Protein AF-A0A498SM15-F1 (afdb_monomer_lite)

Structure (mmCIF, N/CA/C/O backbone):
data_AF-A0A498SM15-F1
#
_entry.id   AF-A0A498SM15-F1
#
loop_
_atom_site.group_PDB
_atom_site.id
_atom_site.type_symbol
_atom_site.label_atom_id
_atom_site.label_alt_id
_atom_site.label_comp_id
_atom_site.label_asym_id
_atom_site.label_entity_id
_atom_site.label_seq_id
_atom_site.pdbx_PDB_ins_code
_atom_site.Cartn_x
_atom_site.Cartn_y
_atom_site.Cartn_z
_atom_site.occupancy
_atom_site.B_iso_or_equiv
_atom_site.auth_seq_id
_atom_site.auth_comp_id
_atom_site.auth_asym_id
_atom_site.auth_atom_id
_atom_site.pdbx_PDB_model_num
ATOM 1 N N . MET A 1 1 ? 29.616 9.071 50.002 1.00 34.03 1 MET A N 1
ATOM 2 C CA . MET A 1 1 ? 29.549 7.677 49.499 1.00 34.03 1 MET A CA 1
ATOM 3 C C . MET A 1 1 ? 28.638 6.886 50.423 1.00 34.03 1 MET A C 1
ATOM 5 O O . MET A 1 1 ? 28.769 7.138 51.617 1.00 34.03 1 MET A O 1
ATOM 9 N N . PRO A 1 2 ? 27.826 5.918 49.948 1.00 42.06 2 PRO A N 1
ATOM 10 C CA . PRO A 1 2 ? 27.257 5.660 48.602 1.00 42.06 2 PRO A CA 1
ATOM 11 C C . PRO A 1 2 ? 25.740 6.028 48.567 1.00 42.06 2 PRO A C 1
ATOM 13 O O . PRO A 1 2 ? 25.147 6.190 49.623 1.00 42.06 2 PRO A O 1
ATOM 16 N N . LYS A 1 3 ? 25.088 6.447 47.468 1.00 36.25 3 LYS A N 1
ATOM 17 C CA . LYS A 1 3 ? 24.755 5.817 46.165 1.00 36.25 3 LYS A CA 1
ATOM 18 C C . LYS A 1 3 ? 23.827 4.595 46.271 1.00 36.25 3 LYS A C 1
ATOM 20 O O . LYS A 1 3 ? 24.308 3.486 46.453 1.00 36.25 3 LYS A O 1
ATOM 25 N N . GLU A 1 4 ? 22.528 4.827 46.071 1.00 34.22 4 GLU A N 1
ATOM 26 C CA . GLU A 1 4 ? 21.583 3.826 45.564 1.00 34.22 4 GLU A CA 1
ATOM 27 C C . GLU A 1 4 ? 21.163 4.244 44.153 1.00 34.22 4 GLU A C 1
ATOM 29 O O . GLU A 1 4 ? 20.581 5.308 43.930 1.00 34.22 4 GLU A O 1
ATOM 34 N N . ASP A 1 5 ? 21.580 3.422 43.197 1.00 32.19 5 ASP A N 1
ATOM 35 C CA . ASP A 1 5 ? 21.438 3.629 41.768 1.00 32.19 5 ASP A CA 1
ATOM 36 C C . ASP A 1 5 ? 20.029 3.232 41.303 1.00 32.19 5 ASP A C 1
ATOM 38 O O . ASP A 1 5 ? 19.545 2.126 41.540 1.00 32.19 5 ASP A O 1
ATOM 42 N N . SER A 1 6 ? 19.378 4.148 40.587 1.00 32.53 6 SER A N 1
ATOM 43 C CA . SER A 1 6 ? 18.221 3.839 39.746 1.00 32.53 6 SER A CA 1
ATOM 44 C C . SER A 1 6 ? 18.664 2.968 38.563 1.00 32.53 6 SER A C 1
ATOM 46 O O . SER A 1 6 ? 19.704 3.266 37.967 1.00 32.53 6 SER A O 1
ATOM 48 N N . PRO A 1 7 ? 17.891 1.956 38.128 1.00 36.38 7 PRO A N 1
ATOM 49 C CA . PRO A 1 7 ? 18.195 1.262 36.890 1.00 36.38 7 PRO A CA 1
ATOM 50 C C . PRO A 1 7 ? 17.777 2.161 35.723 1.00 36.38 7 PRO A C 1
ATOM 52 O O . PRO A 1 7 ? 16.636 2.157 35.265 1.00 36.38 7 PRO A O 1
ATOM 55 N N . ILE A 1 8 ? 18.729 2.959 35.242 1.00 30.28 8 ILE A N 1
ATOM 56 C CA . ILE A 1 8 ? 18.685 3.533 33.901 1.00 30.28 8 ILE A CA 1
ATOM 57 C C . ILE A 1 8 ? 18.649 2.334 32.951 1.00 30.28 8 ILE A C 1
ATOM 59 O O . ILE A 1 8 ? 19.646 1.631 32.790 1.00 30.28 8 ILE A O 1
ATOM 63 N N . LEU A 1 9 ? 17.481 2.075 32.359 1.00 32.88 9 LEU A N 1
ATOM 64 C CA . LEU A 1 9 ? 17.334 1.183 31.214 1.00 32.88 9 LEU A CA 1
ATOM 65 C C . LEU A 1 9 ? 18.188 1.758 30.085 1.00 32.88 9 LEU A C 1
ATOM 67 O O . LEU A 1 9 ? 17.763 2.629 29.326 1.00 32.88 9 LEU A O 1
ATOM 71 N N . ALA A 1 10 ? 19.434 1.298 30.042 1.00 27.20 10 ALA A N 1
ATOM 72 C CA . ALA A 1 10 ? 20.372 1.546 28.976 1.00 27.20 10 ALA A CA 1
ATOM 73 C C . ALA A 1 10 ? 19.756 1.002 27.686 1.00 27.20 10 ALA A C 1
ATOM 75 O O . ALA A 1 10 ? 19.803 -0.194 27.395 1.00 27.20 10 ALA A O 1
ATOM 76 N N . PHE A 1 11 ? 19.150 1.900 26.912 1.00 30.39 11 PHE A N 1
ATOM 77 C CA . PHE A 1 11 ? 18.971 1.699 25.488 1.00 30.39 11 PHE A CA 1
ATOM 78 C C . PHE A 1 11 ? 20.369 1.517 24.902 1.00 30.39 11 PHE A C 1
ATOM 80 O O . PHE A 1 11 ? 21.096 2.484 24.675 1.00 30.39 11 PHE A O 1
ATOM 87 N N . ASN A 1 12 ? 20.757 0.256 24.717 1.00 27.17 12 ASN A N 1
ATOM 88 C CA . ASN A 1 12 ? 21.910 -0.148 23.930 1.00 27.17 12 ASN A CA 1
ATOM 89 C C . ASN A 1 12 ? 21.697 0.324 22.484 1.00 27.17 12 ASN A C 1
ATOM 91 O O . ASN A 1 12 ? 21.267 -0.430 21.617 1.00 27.17 12 ASN A O 1
ATOM 95 N N . ASN A 1 13 ? 21.997 1.596 22.227 1.00 36.78 13 ASN A N 1
ATOM 96 C CA . ASN A 1 13 ? 22.140 2.159 20.892 1.00 36.78 13 ASN A CA 1
ATOM 97 C C . ASN A 1 13 ? 23.533 1.799 20.374 1.00 36.78 13 ASN A C 1
ATOM 99 O O . ASN A 1 13 ? 24.437 2.628 20.305 1.00 36.78 13 ASN A O 1
ATOM 103 N N . GLY A 1 14 ? 23.701 0.522 20.048 1.00 29.03 14 GLY A N 1
ATOM 104 C CA . GLY A 1 14 ? 24.896 -0.018 19.427 1.00 29.03 14 GLY A CA 1
ATOM 105 C C . GLY A 1 14 ? 24.516 -0.845 18.209 1.00 29.03 14 GLY A C 1
ATOM 106 O O . GLY A 1 14 ? 24.132 -1.995 18.356 1.00 29.03 14 GLY A O 1
ATOM 107 N N . CYS A 1 15 ? 24.704 -0.244 17.031 1.00 35.09 15 CYS A N 1
ATOM 108 C CA . CYS A 1 15 ? 24.865 -0.908 15.734 1.00 35.09 15 CYS A CA 1
ATOM 109 C C . CYS A 1 15 ? 23.616 -1.570 15.105 1.00 35.09 15 CYS A C 1
ATOM 111 O O . CYS A 1 15 ? 23.373 -2.751 15.299 1.00 35.09 15 CYS A O 1
ATOM 113 N N . ASP A 1 16 ? 22.866 -0.802 14.297 1.00 33.47 16 ASP A N 1
ATOM 114 C CA . ASP A 1 16 ? 22.506 -1.185 12.915 1.00 33.47 16 ASP A CA 1
ATOM 115 C C . ASP A 1 16 ? 21.689 -0.069 12.228 1.00 33.47 16 ASP A C 1
ATOM 117 O O . ASP A 1 16 ? 20.463 -0.010 12.279 1.00 33.47 16 ASP A O 1
ATOM 121 N N . ILE A 1 17 ? 22.374 0.824 11.506 1.00 40.91 17 ILE A N 1
ATOM 122 C CA . ILE A 1 17 ? 21.783 1.873 10.640 1.00 40.91 17 ILE A CA 1
ATOM 123 C C . ILE A 1 17 ? 21.246 1.247 9.324 1.00 40.91 17 ILE A C 1
ATOM 125 O O . ILE A 1 17 ? 21.198 1.861 8.260 1.00 40.91 17 ILE A O 1
ATOM 129 N N . HIS A 1 18 ? 20.812 -0.014 9.359 1.00 44.47 18 HIS A N 1
ATOM 130 C CA . HIS A 1 18 ? 20.209 -0.694 8.218 1.00 44.47 18 HIS A CA 1
ATOM 131 C C . HIS A 1 18 ? 18.674 -0.565 8.266 1.00 44.47 18 HIS A C 1
ATOM 133 O O . HIS A 1 18 ? 17.963 -1.438 8.745 1.00 44.47 18 HIS A O 1
ATOM 139 N N . ASN A 1 19 ? 18.191 0.555 7.705 1.00 59.06 19 ASN A N 1
ATOM 140 C CA . ASN A 1 19 ? 16.798 0.926 7.397 1.00 59.06 19 ASN A CA 1
ATOM 141 C C . ASN A 1 19 ? 15.786 0.896 8.565 1.00 59.06 19 ASN A C 1
ATOM 143 O O . ASN A 1 19 ? 14.914 0.024 8.646 1.00 59.06 19 ASN A O 1
ATOM 147 N N . SER A 1 20 ? 15.798 1.964 9.369 1.00 80.19 20 SER A N 1
ATOM 148 C CA . SER A 1 20 ? 14.742 2.307 10.341 1.00 80.19 20 SER A CA 1
ATOM 149 C C . SER A 1 20 ? 13.328 2.238 9.745 1.00 80.19 20 SER A C 1
ATOM 151 O O . SER A 1 20 ? 12.404 1.741 10.388 1.00 80.19 20 SER A O 1
ATOM 153 N N . LEU A 1 21 ? 13.165 2.658 8.484 1.00 87.44 21 LEU A N 1
ATOM 154 C CA . LEU A 1 21 ? 11.888 2.603 7.774 1.00 87.44 21 LEU A CA 1
ATOM 155 C C . LEU A 1 21 ? 11.404 1.168 7.531 1.00 87.44 21 LEU A C 1
ATOM 157 O O . LEU A 1 21 ? 10.249 0.873 7.821 1.00 87.44 21 LEU A O 1
ATOM 161 N N . SER A 1 22 ? 12.250 0.265 7.015 1.00 88.12 22 SER A N 1
ATOM 162 C CA . SER A 1 22 ? 11.792 -1.093 6.684 1.00 88.12 22 SER A CA 1
ATOM 163 C C . SER A 1 22 ? 11.359 -1.860 7.926 1.00 88.12 22 SER A C 1
ATOM 165 O O . SER A 1 22 ? 10.317 -2.504 7.900 1.00 88.12 22 SER A O 1
ATOM 167 N N . ALA A 1 23 ? 12.107 -1.740 9.027 1.00 88.69 23 ALA A N 1
ATOM 168 C CA . ALA A 1 23 ? 11.725 -2.357 10.294 1.00 88.69 23 ALA A CA 1
ATOM 169 C C . ALA A 1 23 ? 10.394 -1.788 10.816 1.00 88.69 23 ALA A C 1
ATOM 171 O O . ALA A 1 23 ? 9.517 -2.539 11.240 1.00 88.69 23 ALA A O 1
ATOM 172 N N . SER A 1 24 ? 10.211 -0.466 10.721 1.00 92.31 24 SER A N 1
ATOM 173 C CA . SER A 1 24 ? 8.975 0.199 11.142 1.00 92.31 24 SER A CA 1
ATOM 174 C C . SER A 1 24 ? 7.763 -0.231 10.311 1.00 92.31 24 SER A C 1
ATOM 176 O O . SER A 1 24 ? 6.692 -0.469 10.872 1.00 92.31 24 SER A O 1
ATOM 178 N N . VAL A 1 25 ? 7.929 -0.367 8.991 1.00 93.06 25 VAL A N 1
ATOM 179 C CA . VAL A 1 25 ? 6.866 -0.820 8.084 1.00 93.06 25 VAL A CA 1
ATOM 180 C C . VAL A 1 25 ? 6.519 -2.284 8.329 1.00 93.06 25 VAL A C 1
ATOM 182 O O . VAL A 1 25 ? 5.339 -2.606 8.408 1.00 93.06 25 VAL A O 1
ATOM 185 N N . ILE A 1 26 ? 7.514 -3.162 8.488 1.00 92.75 26 ILE A N 1
ATOM 186 C CA . ILE A 1 26 ? 7.277 -4.579 8.805 1.00 92.75 26 ILE A CA 1
ATOM 187 C C . ILE A 1 26 ? 6.486 -4.696 10.110 1.00 92.75 26 ILE A C 1
ATOM 189 O O . ILE A 1 26 ? 5.468 -5.381 10.153 1.00 92.75 26 ILE A O 1
ATOM 193 N N . ARG A 1 27 ? 6.879 -3.945 11.146 1.00 93.62 27 ARG A N 1
ATOM 194 C CA . ARG A 1 27 ? 6.135 -3.898 12.408 1.00 93.62 27 ARG A CA 1
ATOM 195 C C . ARG A 1 27 ? 4.690 -3.438 12.208 1.00 93.62 27 ARG A C 1
ATOM 197 O O . ARG A 1 27 ? 3.788 -4.025 12.793 1.00 93.62 27 ARG A O 1
ATOM 204 N N . LEU A 1 28 ? 4.462 -2.410 11.390 1.00 96.06 28 LEU A N 1
ATOM 205 C CA . LEU A 1 28 ? 3.113 -1.920 11.105 1.00 96.06 28 LEU A CA 1
ATOM 206 C C . LEU A 1 28 ? 2.263 -2.975 10.379 1.00 96.06 28 LEU A C 1
ATOM 208 O O . LEU A 1 28 ? 1.112 -3.185 10.751 1.00 96.06 28 LEU A O 1
ATOM 212 N N . ILE A 1 29 ? 2.837 -3.671 9.392 1.00 95.56 29 ILE A N 1
ATOM 213 C CA . ILE A 1 29 ? 2.189 -4.791 8.692 1.00 95.56 29 ILE A CA 1
ATOM 214 C C . ILE A 1 29 ? 1.790 -5.875 9.696 1.00 95.56 29 ILE A C 1
ATOM 216 O O . ILE A 1 29 ? 0.634 -6.293 9.721 1.00 95.56 29 ILE A O 1
ATOM 220 N N . GLU A 1 30 ? 2.710 -6.295 10.566 1.00 94.31 30 GLU A N 1
ATOM 221 C CA . GLU A 1 30 ? 2.413 -7.300 11.586 1.00 94.31 30 GLU A CA 1
ATOM 222 C C . GLU A 1 30 ? 1.307 -6.860 12.544 1.00 94.31 30 GLU A C 1
ATOM 224 O O . GLU A 1 30 ? 0.442 -7.666 12.877 1.00 94.31 30 GLU A O 1
ATOM 229 N N . MET A 1 31 ? 1.322 -5.600 12.985 1.00 95.25 31 MET A N 1
ATOM 230 C CA . MET A 1 31 ? 0.288 -5.066 13.871 1.00 95.25 31 MET A CA 1
ATOM 231 C C . MET A 1 31 ? -1.087 -5.113 13.207 1.00 95.25 31 MET A C 1
ATOM 233 O O . MET A 1 31 ? -2.046 -5.533 13.848 1.00 95.25 31 MET A O 1
ATOM 237 N N . VAL A 1 32 ? -1.188 -4.758 11.923 1.00 95.44 32 VAL A N 1
ATOM 238 C CA . VAL A 1 32 ? -2.449 -4.865 11.174 1.00 95.44 32 VAL A CA 1
ATOM 239 C C . VAL A 1 32 ? -2.898 -6.321 11.068 1.00 95.44 32 VAL A C 1
ATOM 241 O O . VAL A 1 32 ? -4.040 -6.637 11.391 1.00 95.44 32 VAL A O 1
ATOM 244 N N . LEU A 1 33 ? -1.999 -7.227 10.678 1.00 94.75 33 LEU A N 1
ATOM 245 C CA . LEU A 1 33 ? -2.332 -8.642 10.492 1.00 94.75 33 LEU A CA 1
ATOM 246 C C . LEU A 1 33 ? -2.684 -9.366 11.802 1.00 94.75 33 LEU A C 1
ATOM 248 O O . LEU A 1 33 ? -3.429 -10.343 11.771 1.00 94.75 33 LEU A O 1
ATOM 252 N N . LYS A 1 34 ? -2.165 -8.898 12.943 1.00 94.94 34 LYS A N 1
ATOM 253 C CA . LYS A 1 34 ? -2.465 -9.429 14.283 1.00 94.94 34 LYS A CA 1
ATOM 254 C C . LYS A 1 34 ? -3.689 -8.771 14.937 1.00 94.94 34 LYS A C 1
ATOM 256 O O . LYS A 1 34 ? -4.045 -9.165 16.042 1.00 94.94 34 LYS A O 1
ATOM 261 N N . GLY A 1 35 ? -4.328 -7.797 14.284 1.00 91.12 35 GLY A N 1
ATOM 262 C CA . GLY A 1 35 ? -5.483 -7.088 14.841 1.00 91.12 35 GLY A CA 1
ATOM 263 C C . GLY A 1 35 ? -5.124 -6.140 15.989 1.00 91.12 35 GLY A C 1
ATOM 264 O O . GLY A 1 35 ? -5.840 -6.085 16.985 1.00 91.12 35 GLY A O 1
ATOM 265 N N . GLY A 1 36 ? -4.000 -5.427 15.871 1.00 91.06 36 GLY A N 1
ATOM 266 C CA . GLY A 1 36 ? -3.573 -4.412 16.835 1.00 91.06 36 GLY A CA 1
ATOM 267 C C . GLY A 1 36 ? -4.611 -3.303 17.027 1.00 91.06 36 GLY A C 1
ATOM 268 O O . GLY A 1 36 ? -5.445 -3.053 16.153 1.00 91.06 36 GLY A O 1
ATOM 269 N N . SER A 1 37 ? -4.559 -2.631 18.178 1.00 92.19 37 SER A N 1
ATOM 270 C CA . SER A 1 37 ? -5.535 -1.589 18.507 1.00 92.19 37 SER A CA 1
ATOM 271 C C . SER A 1 37 ? -5.394 -0.362 17.599 1.00 92.19 37 SER A C 1
ATOM 273 O O . SER A 1 37 ? -4.303 -0.037 17.126 1.00 92.19 37 SER A O 1
ATOM 275 N N . GLU A 1 38 ? -6.493 0.362 17.382 1.00 91.00 38 GLU A N 1
ATOM 276 C CA . GLU A 1 38 ? -6.514 1.550 16.519 1.00 91.00 38 GLU A CA 1
ATOM 277 C C . GLU A 1 38 ? -5.512 2.624 16.975 1.00 91.00 38 GLU A C 1
ATOM 279 O O . GLU A 1 38 ? -4.770 3.166 16.158 1.00 91.00 38 GLU A O 1
ATOM 284 N N . ALA A 1 39 ? -5.407 2.866 18.286 1.00 93.44 39 ALA A N 1
ATOM 285 C CA . ALA A 1 39 ? -4.465 3.832 18.852 1.00 93.44 39 ALA A CA 1
ATOM 286 C C . ALA A 1 39 ? -2.994 3.444 18.604 1.00 93.44 39 ALA A C 1
ATOM 288 O O . ALA A 1 39 ? -2.157 4.296 18.291 1.00 93.44 39 ALA A O 1
ATOM 289 N N . GLU A 1 40 ? -2.664 2.155 18.715 1.00 93.31 40 GLU A N 1
ATOM 290 C CA . GLU A 1 40 ? -1.316 1.658 18.432 1.00 93.31 40 GLU A CA 1
ATOM 291 C C . GLU A 1 40 ? -0.997 1.718 16.935 1.00 93.31 40 GLU A C 1
ATOM 293 O O . GLU A 1 40 ? 0.104 2.130 16.558 1.00 93.31 40 GLU A O 1
ATOM 298 N N . LEU A 1 41 ? -1.959 1.343 16.083 1.00 94.38 41 LEU A N 1
ATOM 299 C CA . LEU A 1 41 ? -1.836 1.437 14.629 1.00 94.38 41 LEU A CA 1
ATOM 300 C C . LEU A 1 41 ? -1.629 2.881 14.186 1.00 94.38 41 LEU A C 1
ATOM 302 O O . LEU A 1 41 ? -0.729 3.138 13.386 1.00 94.38 41 LEU A O 1
ATOM 306 N N . TYR A 1 42 ? -2.397 3.823 14.733 1.00 94.25 42 TYR A N 1
ATOM 307 C CA . TYR A 1 42 ? -2.267 5.247 14.442 1.00 94.25 42 TYR A CA 1
ATOM 308 C C . TYR A 1 42 ? -0.854 5.746 14.772 1.00 94.25 42 TYR A C 1
ATOM 310 O O . TYR A 1 42 ? -0.140 6.230 13.891 1.00 94.25 42 TYR A O 1
ATOM 318 N N . LYS A 1 43 ? -0.387 5.512 16.006 1.00 95.00 43 LYS A N 1
ATOM 319 C CA . LYS A 1 43 ? 0.950 5.929 16.457 1.00 95.00 43 LYS A CA 1
ATOM 320 C C . LYS A 1 43 ? 2.068 5.319 15.608 1.00 95.00 43 LYS A C 1
ATOM 322 O O . LYS A 1 43 ? 3.011 6.008 15.222 1.00 95.00 43 LYS A O 1
ATOM 327 N N . GLN A 1 44 ? 1.977 4.025 15.300 1.00 95.56 44 GLN A N 1
ATOM 328 C CA . GLN A 1 44 ? 2.975 3.356 14.467 1.00 95.56 44 GLN A CA 1
ATOM 329 C C . GLN A 1 44 ? 2.928 3.852 13.014 1.00 95.56 44 GLN A C 1
ATOM 331 O O . GLN A 1 44 ? 3.972 3.955 12.365 1.00 95.56 44 GLN A O 1
ATOM 336 N N . THR A 1 45 ? 1.745 4.200 12.506 1.00 95.50 45 THR A N 1
ATOM 337 C CA . THR A 1 45 ? 1.577 4.779 11.168 1.00 95.50 45 THR A CA 1
ATOM 338 C C . THR A 1 45 ? 2.218 6.158 11.081 1.00 95.50 45 THR A C 1
ATOM 340 O O . THR A 1 45 ? 2.953 6.407 10.130 1.00 95.50 45 THR A O 1
ATOM 343 N N . GLU A 1 46 ? 2.048 7.023 12.083 1.00 94.88 46 GLU A N 1
ATOM 344 C CA . GLU A 1 46 ? 2.722 8.329 12.127 1.00 94.88 46 GLU A CA 1
ATOM 345 C C . GLU A 1 46 ? 4.249 8.195 12.124 1.00 94.88 46 GLU A C 1
ATOM 347 O O . GLU A 1 46 ? 4.932 8.902 11.380 1.00 94.88 46 GLU A O 1
ATOM 352 N N . ILE A 1 47 ? 4.795 7.238 12.885 1.00 93.38 47 ILE A N 1
ATOM 353 C CA . ILE A 1 47 ? 6.233 6.927 12.861 1.00 93.38 47 ILE A CA 1
ATOM 354 C C . ILE A 1 47 ? 6.660 6.513 11.449 1.00 93.38 47 ILE A C 1
ATOM 356 O O . ILE A 1 47 ? 7.658 7.018 10.931 1.00 93.38 47 ILE A O 1
ATOM 360 N N . CYS A 1 48 ? 5.899 5.630 10.798 1.00 93.00 48 CYS A N 1
ATOM 361 C CA . CYS A 1 48 ? 6.197 5.200 9.435 1.00 93.00 48 CYS A CA 1
ATOM 362 C C . CYS A 1 48 ? 6.114 6.356 8.434 1.00 93.00 48 CYS A C 1
ATOM 364 O O . CYS A 1 48 ? 6.996 6.472 7.591 1.00 93.00 48 CYS A O 1
ATOM 366 N N . ILE A 1 49 ? 5.109 7.229 8.538 1.00 92.12 49 ILE A N 1
ATOM 367 C CA . ILE A 1 49 ? 4.954 8.411 7.681 1.00 92.12 49 ILE A CA 1
ATOM 368 C C . ILE A 1 49 ? 6.133 9.361 7.867 1.00 92.12 49 ILE A C 1
ATOM 370 O O . ILE A 1 49 ? 6.674 9.846 6.873 1.00 92.12 49 ILE A O 1
ATOM 374 N N . LYS A 1 50 ? 6.560 9.606 9.110 1.00 91.00 50 LYS A N 1
ATOM 375 C CA . LYS A 1 50 ? 7.718 10.449 9.409 1.00 91.00 50 LYS A CA 1
ATOM 376 C C . LYS A 1 50 ? 8.991 9.867 8.801 1.00 91.00 50 LYS A C 1
ATOM 378 O O . LYS A 1 50 ? 9.644 10.546 8.018 1.00 91.00 50 LYS A O 1
ATOM 383 N N . LEU A 1 51 ? 9.282 8.591 9.059 1.00 89.50 51 LEU A N 1
ATOM 384 C CA . LEU A 1 51 ? 10.451 7.904 8.497 1.00 89.50 51 LEU A CA 1
ATOM 385 C C . LEU A 1 51 ? 10.403 7.841 6.966 1.00 89.50 51 LEU A C 1
ATOM 387 O O . LEU A 1 51 ? 11.419 8.018 6.300 1.00 89.50 51 LEU A O 1
ATOM 391 N N . TYR A 1 52 ? 9.221 7.613 6.392 1.00 87.69 52 TYR A N 1
ATOM 392 C CA . TYR A 1 52 ? 9.016 7.606 4.948 1.00 87.69 52 TYR A CA 1
ATOM 393 C C . TYR A 1 52 ? 9.270 8.994 4.363 1.00 87.69 52 TYR A C 1
ATOM 395 O O . TYR A 1 52 ? 9.941 9.113 3.338 1.00 87.69 52 TYR A O 1
ATOM 403 N N . SER A 1 53 ? 8.812 10.039 5.055 1.00 85.12 53 SER A N 1
ATOM 404 C CA . SER A 1 53 ? 9.002 11.433 4.660 1.00 85.12 53 SER A CA 1
ATOM 405 C C . SER A 1 53 ? 10.459 11.882 4.783 1.00 85.12 53 SER A C 1
ATOM 407 O O . SER A 1 53 ? 10.984 12.560 3.912 1.00 85.12 53 SER A O 1
ATOM 409 N N . GLU A 1 54 ? 11.167 11.446 5.815 1.00 81.56 54 GLU A N 1
ATOM 410 C CA . GLU A 1 54 ? 12.605 11.693 5.969 1.00 81.56 54 GLU A CA 1
ATOM 411 C C . GLU A 1 54 ? 13.420 10.906 4.929 1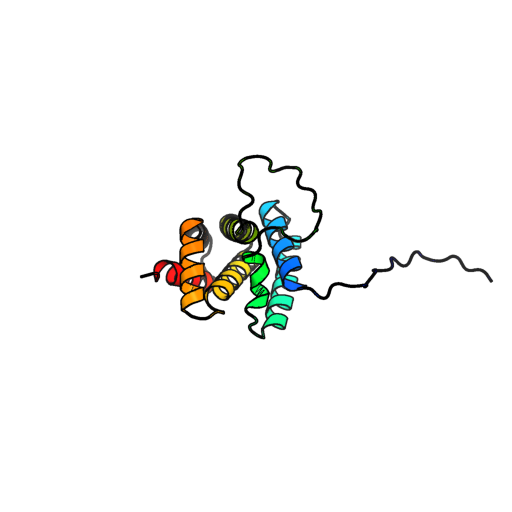.00 81.56 54 GLU A C 1
ATOM 413 O O . GLU A 1 54 ? 14.447 11.374 4.440 1.00 81.56 54 GLU A O 1
ATOM 418 N N . SER A 1 55 ? 12.915 9.745 4.500 1.00 72.31 55 SER A N 1
ATOM 419 C CA . SER A 1 55 ? 13.494 8.953 3.413 1.00 72.31 55 SER A CA 1
ATOM 420 C C . SER A 1 55 ? 13.180 9.480 2.001 1.00 72.31 55 SER A C 1
ATOM 422 O O . SER A 1 55 ? 13.605 8.852 1.028 1.00 72.31 55 SER A O 1
ATOM 424 N N . ILE A 1 56 ? 12.482 10.627 1.862 1.00 52.03 56 ILE A N 1
ATOM 425 C CA . ILE A 1 56 ? 12.047 11.255 0.586 1.00 52.03 56 ILE A CA 1
ATOM 426 C C . ILE A 1 56 ? 13.191 11.515 -0.412 1.00 52.03 56 ILE A C 1
ATOM 428 O O . ILE A 1 56 ? 12.933 11.797 -1.583 1.00 52.03 56 ILE A O 1
ATOM 432 N N . ALA A 1 57 ? 14.450 11.266 -0.060 1.00 48.12 57 ALA A N 1
ATOM 433 C CA . ALA A 1 57 ? 15.496 10.998 -1.044 1.00 48.12 57 ALA A CA 1
ATOM 434 C C . ALA A 1 57 ? 15.340 9.611 -1.727 1.00 48.12 57 ALA A C 1
ATOM 436 O O . ALA A 1 57 ? 16.258 8.801 -1.680 1.00 48.12 57 ALA A O 1
ATOM 437 N N . LYS A 1 58 ? 14.176 9.347 -2.355 1.00 58.91 58 LYS A N 1
ATOM 438 C CA . LYS A 1 58 ? 13.859 8.400 -3.460 1.00 58.91 58 LYS A CA 1
ATOM 439 C C . LYS A 1 58 ? 14.834 7.235 -3.707 1.00 58.91 58 LYS A C 1
ATOM 441 O O . LYS A 1 58 ? 15.203 6.960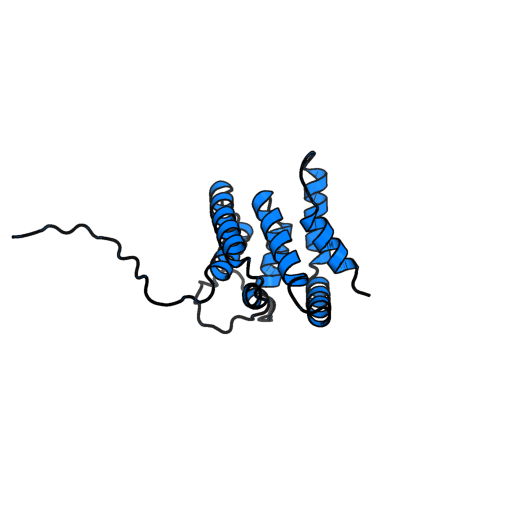 -4.852 1.00 58.91 58 LYS A O 1
ATOM 446 N N . ASN A 1 59 ? 15.251 6.515 -2.673 1.00 70.12 59 ASN A N 1
ATOM 447 C CA . ASN A 1 59 ? 16.201 5.435 -2.867 1.00 70.12 59 ASN A CA 1
ATOM 448 C C . ASN A 1 59 ? 15.433 4.152 -3.178 1.00 70.12 59 ASN A C 1
ATOM 450 O O . ASN A 1 59 ? 14.638 3.667 -2.375 1.00 70.12 59 ASN A O 1
ATOM 454 N N . VAL A 1 60 ? 15.698 3.565 -4.346 1.00 71.75 60 VAL A N 1
ATOM 455 C CA . VAL A 1 60 ? 15.176 2.243 -4.732 1.00 71.75 60 VAL A CA 1
ATOM 456 C C . VAL A 1 60 ? 15.476 1.198 -3.641 1.00 71.75 60 VAL A C 1
ATOM 458 O O . VAL A 1 60 ? 14.727 0.231 -3.483 1.00 71.75 60 VAL A O 1
ATOM 461 N N . SER A 1 61 ? 16.546 1.406 -2.861 1.00 78.12 61 SER A N 1
ATOM 462 C CA . SER A 1 61 ? 16.936 0.561 -1.731 1.00 78.12 61 SER A CA 1
ATOM 463 C C . SER A 1 61 ? 15.927 0.547 -0.575 1.00 78.12 61 SER A C 1
ATOM 465 O O . SER A 1 61 ? 15.827 -0.484 0.094 1.00 78.12 61 SER A O 1
ATOM 467 N N . SER A 1 62 ? 15.135 1.610 -0.375 1.00 81.06 62 SER A N 1
ATOM 468 C CA . SER A 1 62 ? 14.117 1.696 0.686 1.00 81.06 62 SER A CA 1
ATOM 469 C C . SER A 1 62 ? 13.047 0.618 0.542 1.00 81.06 62 SER A C 1
ATOM 471 O O . SER A 1 62 ? 12.500 0.159 1.536 1.00 81.06 62 SER A O 1
ATOM 473 N N . TYR A 1 63 ? 12.807 0.145 -0.683 1.00 85.69 63 TYR A N 1
ATOM 474 C CA . TYR A 1 63 ? 11.830 -0.903 -0.977 1.00 85.69 63 TYR A CA 1
ATOM 475 C C . TYR A 1 63 ? 12.444 -2.298 -1.106 1.00 85.69 63 TYR A C 1
ATOM 477 O O . TYR A 1 63 ? 11.739 -3.264 -1.395 1.00 85.69 63 TYR A O 1
ATOM 485 N N . ARG A 1 64 ? 13.763 -2.443 -0.925 1.00 83.56 64 ARG A N 1
ATOM 486 C CA . ARG A 1 64 ? 14.447 -3.728 -1.135 1.00 83.56 64 ARG A CA 1
ATOM 487 C C . ARG A 1 64 ? 13.945 -4.816 -0.184 1.00 83.56 64 ARG A C 1
ATOM 489 O O . ARG A 1 64 ? 14.007 -5.984 -0.549 1.00 83.56 64 ARG A O 1
ATOM 496 N N . PHE A 1 65 ? 13.438 -4.447 0.994 1.00 85.12 65 PHE A N 1
ATOM 497 C CA . PHE A 1 65 ? 12.872 -5.400 1.954 1.00 85.12 65 PHE A CA 1
ATOM 498 C C . PHE A 1 65 ? 11.616 -6.106 1.420 1.00 85.12 65 PHE A C 1
ATOM 500 O O . PHE A 1 65 ? 11.438 -7.280 1.707 1.00 85.12 65 PHE A O 1
ATOM 507 N N . LEU A 1 66 ? 10.823 -5.454 0.558 1.00 86.00 66 LEU A N 1
ATOM 508 C CA . LEU A 1 66 ? 9.660 -6.073 -0.095 1.00 86.00 66 LEU A CA 1
ATOM 509 C C . LEU A 1 66 ? 10.052 -7.151 -1.117 1.00 86.00 66 LEU A C 1
ATOM 511 O O . LEU A 1 66 ? 9.219 -7.950 -1.518 1.00 86.00 66 LEU A O 1
ATOM 515 N N . LEU A 1 67 ? 11.312 -7.157 -1.565 1.00 79.62 67 LEU A N 1
ATOM 516 C CA . LEU A 1 67 ? 11.843 -8.097 -2.559 1.00 79.62 67 LEU A CA 1
ATOM 517 C C . LEU A 1 67 ? 12.734 -9.183 -1.945 1.00 79.62 67 LEU A C 1
ATOM 519 O O . LEU A 1 67 ? 13.209 -10.056 -2.676 1.00 79.62 67 LEU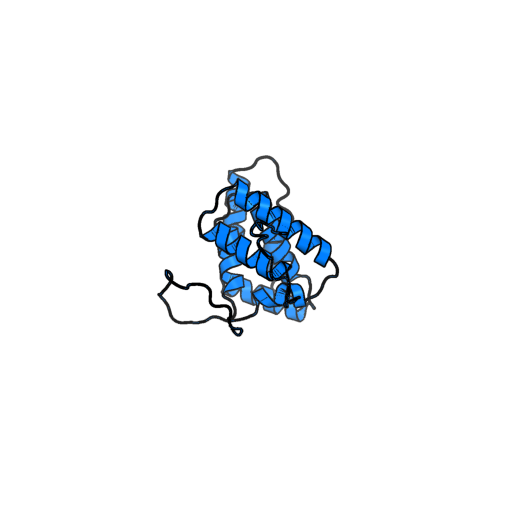 A O 1
ATOM 523 N N . LYS A 1 68 ? 13.063 -9.079 -0.652 1.00 68.88 68 LYS A N 1
ATOM 524 C CA . LYS A 1 68 ? 13.964 -10.015 0.019 1.00 68.88 68 LYS A CA 1
ATOM 525 C C . LYS A 1 68 ? 13.155 -11.179 0.585 1.00 68.88 68 LYS A C 1
ATOM 527 O O . LYS A 1 68 ? 12.324 -10.976 1.461 1.00 68.88 68 LYS A O 1
ATOM 532 N N . GLY A 1 69 ? 13.482 -12.393 0.137 1.00 50.38 69 GLY A N 1
ATOM 533 C CA . GLY A 1 69 ? 13.296 -13.583 0.969 1.00 50.38 69 GLY A CA 1
ATOM 534 C C . GLY A 1 69 ? 14.184 -13.474 2.209 1.00 50.38 69 GLY A C 1
ATOM 535 O O . GLY A 1 69 ? 15.194 -12.764 2.172 1.00 50.38 69 GLY A O 1
ATOM 536 N N . ALA A 1 70 ? 13.780 -14.112 3.304 1.00 43.06 70 ALA A N 1
ATOM 537 C CA . ALA A 1 70 ? 14.423 -14.048 4.614 1.00 43.06 70 ALA A CA 1
ATOM 538 C C . ALA A 1 70 ? 15.860 -14.622 4.636 1.00 43.06 70 ALA A C 1
ATOM 540 O O . ALA A 1 70 ? 16.122 -15.631 5.273 1.00 43.06 70 ALA A O 1
ATOM 541 N N . ASP A 1 71 ? 16.806 -13.942 3.990 1.00 40.44 71 ASP A N 1
ATOM 542 C CA . ASP A 1 71 ? 18.244 -14.129 4.170 1.00 40.44 71 ASP A CA 1
ATOM 543 C C . ASP A 1 71 ? 18.794 -12.919 4.924 1.00 40.44 71 ASP A C 1
ATOM 545 O O . ASP A 1 71 ? 19.351 -11.973 4.355 1.00 40.44 71 ASP A O 1
ATOM 549 N N . ARG A 1 72 ? 18.538 -12.920 6.232 1.00 39.50 72 ARG A N 1
ATOM 550 C CA . ARG A 1 72 ? 19.393 -12.365 7.290 1.00 39.50 72 ARG A CA 1
ATOM 551 C C . ARG A 1 72 ? 18.727 -12.661 8.629 1.00 39.50 72 ARG A C 1
ATOM 553 O O . ARG A 1 72 ? 17.600 -12.244 8.856 1.00 39.50 72 ARG A O 1
ATOM 560 N N . ASN A 1 73 ? 19.464 -13.384 9.464 1.00 35.91 73 ASN A N 1
ATOM 561 C CA . ASN A 1 73 ? 19.263 -13.683 10.880 1.00 35.91 73 ASN A CA 1
ATOM 562 C C . ASN A 1 73 ? 18.514 -12.598 11.675 1.00 35.91 73 ASN A C 1
ATOM 564 O O . ASN A 1 73 ? 19.125 -11.831 12.412 1.00 35.91 73 ASN A O 1
ATOM 568 N N . VAL A 1 74 ? 17.190 -12.567 11.575 1.00 40.19 74 VAL A N 1
ATOM 569 C CA . VAL A 1 74 ? 16.341 -11.916 12.566 1.00 40.19 74 VAL A CA 1
ATOM 570 C C . VAL A 1 74 ? 15.390 -12.988 13.063 1.00 40.19 74 VAL A C 1
ATOM 572 O O . VAL A 1 74 ? 14.438 -13.370 12.385 1.00 40.19 74 VAL A O 1
ATOM 575 N N . SER A 1 75 ? 15.721 -13.566 14.215 1.00 30.89 75 SER A N 1
ATOM 576 C CA . SER A 1 75 ? 14.885 -14.557 14.877 1.00 30.89 75 SER A CA 1
ATOM 577 C C . SER A 1 75 ? 13.652 -13.857 15.444 1.00 30.89 75 SER A C 1
ATOM 579 O O . SER A 1 75 ? 13.657 -13.401 16.587 1.00 30.89 75 SER A O 1
ATOM 581 N N . PHE A 1 76 ? 12.592 -13.763 14.650 1.00 43.12 76 PHE A N 1
ATOM 582 C CA . PHE A 1 76 ? 11.254 -13.533 15.176 1.00 43.12 76 PHE A CA 1
ATOM 583 C C . PHE A 1 76 ? 10.556 -14.879 15.351 1.00 43.12 76 PHE A C 1
ATOM 585 O O . PHE A 1 76 ? 10.635 -15.753 14.484 1.00 43.12 76 PHE A O 1
ATOM 592 N N . SER A 1 77 ? 9.916 -15.055 16.511 1.00 34.16 77 SER A N 1
ATOM 593 C CA . SER A 1 77 ? 9.214 -16.283 16.884 1.00 34.16 77 SER A CA 1
ATOM 594 C C . SER A 1 77 ? 8.126 -16.595 15.857 1.00 34.16 77 SER A C 1
ATOM 596 O O . SER A 1 77 ? 7.054 -15.995 15.843 1.00 34.16 77 SER A O 1
ATOM 598 N N . THR A 1 78 ? 8.426 -17.542 14.975 1.00 37.78 78 THR A N 1
ATOM 599 C CA . THR A 1 78 ? 7.517 -18.124 13.987 1.00 37.78 78 THR A CA 1
ATOM 600 C C . THR A 1 78 ? 6.820 -19.321 14.622 1.00 37.78 78 THR A C 1
ATOM 602 O O . THR A 1 78 ? 6.985 -20.471 14.236 1.00 37.78 78 THR A O 1
ATOM 605 N N . THR A 1 79 ? 6.027 -19.037 15.645 1.00 36.09 79 THR A N 1
ATOM 606 C CA . THR A 1 79 ? 4.965 -19.926 16.118 1.00 36.09 79 THR A CA 1
ATOM 607 C C . THR A 1 79 ? 3.702 -19.106 15.873 1.00 36.09 79 THR A C 1
ATOM 609 O O . THR A 1 79 ? 3.511 -18.118 16.557 1.00 36.09 79 THR A O 1
ATOM 612 N N . THR A 1 80 ? 3.056 -19.173 14.698 1.00 41.25 80 THR A N 1
ATOM 613 C CA . THR A 1 80 ? 1.784 -19.914 14.520 1.00 41.25 80 THR A CA 1
ATOM 614 C C . THR A 1 80 ? 1.430 -20.220 13.043 1.00 41.25 80 THR A C 1
ATOM 616 O O . THR A 1 80 ? 0.355 -20.740 12.783 1.00 41.25 80 THR A O 1
ATOM 619 N N . PHE A 1 81 ? 2.276 -19.965 12.038 1.00 38.28 81 PHE A N 1
ATOM 620 C CA . PHE A 1 81 ? 1.902 -20.225 10.628 1.00 38.28 81 PHE A CA 1
ATOM 621 C C . PHE A 1 81 ? 2.781 -21.288 9.966 1.00 38.28 81 PHE A C 1
ATOM 623 O O . PHE A 1 81 ? 3.542 -21.013 9.045 1.00 38.28 81 PHE A O 1
ATOM 630 N N . GLN A 1 82 ? 2.658 -22.530 10.435 1.00 37.41 82 GLN A N 1
ATOM 631 C CA . GLN A 1 82 ? 3.081 -23.698 9.667 1.00 37.41 82 GLN A CA 1
ATOM 632 C C . GLN A 1 82 ? 1.884 -24.246 8.893 1.00 37.41 82 GLN A C 1
ATOM 634 O O . GLN A 1 82 ? 1.147 -25.082 9.406 1.00 37.41 82 GLN A O 1
ATOM 639 N N . ASN A 1 83 ? 1.706 -23.796 7.651 1.00 31.45 83 ASN A N 1
ATOM 640 C CA . ASN A 1 83 ? 1.418 -24.736 6.573 1.00 31.45 83 ASN A CA 1
ATOM 641 C C . ASN A 1 83 ? 1.610 -24.109 5.188 1.00 31.45 83 ASN A C 1
ATOM 643 O O . ASN A 1 83 ? 1.203 -22.978 4.948 1.00 31.45 83 ASN A O 1
ATOM 647 N N . ILE A 1 84 ? 2.140 -24.935 4.286 1.00 37.41 84 ILE A N 1
ATOM 648 C CA . ILE A 1 84 ? 2.404 -24.721 2.856 1.00 37.41 84 ILE A CA 1
ATOM 649 C C . ILE A 1 84 ? 3.804 -24.166 2.544 1.00 37.41 84 ILE A C 1
ATOM 651 O O . ILE A 1 84 ? 4.085 -22.971 2.516 1.00 37.41 84 ILE A O 1
ATOM 655 N N . ASN A 1 85 ? 4.674 -25.135 2.260 1.00 35.94 85 ASN A N 1
ATOM 656 C CA . ASN A 1 85 ? 5.937 -25.042 1.543 1.00 35.94 85 ASN A CA 1
ATOM 657 C C . ASN A 1 85 ? 5.932 -23.985 0.429 1.00 35.94 85 ASN A C 1
ATOM 659 O O . ASN A 1 85 ? 5.339 -24.191 -0.625 1.00 35.94 85 ASN A O 1
ATOM 663 N N . ASN A 1 86 ? 6.638 -22.883 0.670 1.00 38.09 86 ASN A N 1
ATOM 664 C CA . ASN A 1 86 ? 7.536 -22.189 -0.255 1.00 38.09 86 ASN A CA 1
ATOM 665 C C . ASN A 1 86 ? 7.996 -20.927 0.474 1.00 38.09 86 ASN A C 1
ATOM 667 O O . ASN A 1 86 ? 7.236 -19.967 0.588 1.00 38.09 86 ASN A O 1
ATOM 671 N N . ARG A 1 87 ? 9.233 -20.914 0.992 1.00 48.12 87 ARG A N 1
ATOM 672 C CA . ARG A 1 87 ? 9.880 -19.686 1.488 1.00 48.12 87 ARG A CA 1
ATOM 673 C C . ARG A 1 87 ? 10.050 -18.736 0.301 1.00 48.12 87 ARG A C 1
ATOM 675 O O . ARG A 1 87 ? 11.059 -18.762 -0.397 1.00 48.12 87 ARG A O 1
ATOM 682 N N . SER A 1 88 ? 8.991 -17.989 0.008 1.00 53.66 88 SER A N 1
ATOM 683 C CA . SER A 1 88 ? 8.899 -17.146 -1.172 1.00 53.66 88 SER A CA 1
ATOM 684 C C . SER A 1 88 ? 9.730 -15.887 -0.966 1.00 53.66 88 SER A C 1
ATOM 686 O O . SER A 1 88 ? 9.742 -15.279 0.103 1.00 53.66 88 SER A O 1
ATOM 688 N N . THR A 1 89 ? 10.402 -15.448 -2.022 1.00 65.06 89 THR A N 1
ATOM 689 C CA . THR A 1 89 ? 11.134 -14.176 -2.092 1.00 65.06 89 THR A CA 1
ATOM 690 C C . THR A 1 89 ? 10.215 -12.942 -2.035 1.00 65.06 89 THR A C 1
ATOM 692 O O . THR A 1 89 ? 10.658 -11.837 -2.345 1.00 65.06 89 THR A O 1
ATOM 695 N N . ASP A 1 90 ? 8.939 -13.135 -1.687 1.00 77.62 90 ASP A N 1
ATOM 696 C CA . ASP A 1 90 ? 7.838 -12.170 -1.705 1.00 77.62 90 ASP A CA 1
ATOM 697 C C . ASP A 1 90 ? 7.120 -12.040 -0.363 1.00 77.62 90 ASP A C 1
ATOM 699 O O . ASP A 1 90 ? 6.110 -11.348 -0.289 1.00 77.62 90 ASP A O 1
ATOM 703 N N . GLU A 1 91 ? 7.609 -12.684 0.698 1.00 86.25 91 GLU A N 1
ATOM 704 C CA . GLU A 1 91 ? 6.905 -12.775 1.981 1.00 86.25 91 GLU A CA 1
ATOM 705 C C . GLU A 1 91 ? 6.356 -11.423 2.469 1.00 86.25 91 GLU A C 1
ATOM 707 O O . GLU A 1 91 ? 5.154 -11.288 2.698 1.00 86.25 91 GLU A O 1
ATOM 712 N N . TYR A 1 92 ? 7.196 -10.387 2.532 1.00 89.12 92 TYR A N 1
ATOM 713 C CA . TYR A 1 92 ? 6.763 -9.060 2.978 1.00 89.12 92 TYR A CA 1
ATOM 714 C C . TYR A 1 92 ? 5.855 -8.333 1.982 1.00 89.12 92 TYR A C 1
ATOM 716 O O . TYR A 1 92 ? 5.018 -7.536 2.399 1.00 89.12 92 TYR A O 1
ATOM 724 N N . LEU A 1 93 ? 5.987 -8.598 0.679 1.00 91.81 93 LEU A N 1
ATOM 725 C CA . LEU A 1 93 ? 5.079 -8.042 -0.324 1.00 91.81 93 LEU A CA 1
ATOM 726 C C . LEU A 1 93 ? 3.687 -8.673 -0.202 1.00 91.81 93 LEU A C 1
ATOM 728 O O . LEU A 1 93 ? 2.693 -7.955 -0.225 1.00 91.81 93 LEU A O 1
ATOM 732 N N . VAL A 1 94 ? 3.610 -9.990 0.003 1.00 91.44 94 VAL A N 1
ATOM 733 C CA . VAL A 1 94 ? 2.349 -10.703 0.259 1.00 91.44 94 VAL A CA 1
ATOM 734 C C . VAL A 1 94 ? 1.703 -10.208 1.549 1.00 91.44 94 VAL A C 1
ATOM 736 O O . VAL A 1 94 ? 0.510 -9.909 1.567 1.00 91.44 94 VAL A O 1
ATOM 739 N N . GLN A 1 95 ? 2.485 -10.070 2.622 1.00 93.12 95 GLN A N 1
ATOM 740 C CA . GLN A 1 95 ? 1.977 -9.552 3.890 1.00 93.12 95 GLN A CA 1
ATOM 741 C C . GLN A 1 95 ? 1.480 -8.106 3.763 1.00 93.12 95 GLN A C 1
ATOM 743 O O . GLN A 1 95 ? 0.434 -7.789 4.321 1.00 93.12 95 GLN A O 1
ATOM 748 N N . LEU A 1 96 ? 2.165 -7.248 2.995 1.00 94.69 96 LEU A N 1
ATOM 749 C CA . LEU A 1 96 ? 1.702 -5.888 2.706 1.00 94.69 96 LEU A CA 1
ATOM 750 C C . LEU A 1 96 ? 0.362 -5.890 1.956 1.00 94.69 96 LEU A C 1
ATOM 752 O O . LEU A 1 96 ? -0.550 -5.171 2.351 1.00 94.69 96 LEU A O 1
ATOM 756 N N . LEU A 1 97 ? 0.223 -6.700 0.900 1.00 93.50 97 LEU A N 1
ATOM 757 C CA . LEU A 1 97 ? -1.023 -6.799 0.127 1.00 93.50 97 LEU A CA 1
ATOM 758 C C . LEU A 1 97 ? -2.186 -7.293 0.995 1.00 93.50 97 LEU A C 1
ATOM 760 O O . LEU A 1 97 ? -3.276 -6.725 0.952 1.00 93.50 97 LEU A O 1
ATOM 764 N N . LYS A 1 98 ? -1.933 -8.292 1.845 1.00 93.25 98 LYS A N 1
ATOM 765 C CA . LYS A 1 98 ? -2.920 -8.784 2.809 1.00 93.25 98 LYS A CA 1
ATOM 766 C C . LYS A 1 98 ? -3.259 -7.735 3.867 1.00 93.25 98 LYS A C 1
ATOM 768 O O . LYS A 1 98 ? -4.417 -7.607 4.239 1.00 93.25 98 LYS A O 1
ATOM 773 N N . ALA A 1 99 ? -2.275 -6.972 4.340 1.00 93.44 99 ALA A N 1
ATOM 774 C CA . ALA A 1 99 ? -2.507 -5.895 5.292 1.00 93.44 99 ALA A CA 1
ATOM 775 C C . ALA A 1 99 ? -3.375 -4.787 4.679 1.00 93.44 99 ALA A C 1
ATOM 777 O O . ALA A 1 99 ? -4.297 -4.335 5.342 1.00 93.44 99 ALA A O 1
ATOM 778 N N . ILE A 1 100 ? -3.148 -4.405 3.416 1.00 91.94 100 ILE A N 1
ATOM 779 C CA . ILE A 1 100 ? -4.005 -3.454 2.679 1.00 91.94 100 ILE A CA 1
ATOM 780 C C . ILE A 1 100 ? -5.455 -3.946 2.610 1.00 91.94 100 ILE A C 1
ATOM 782 O O . ILE A 1 100 ? -6.383 -3.167 2.783 1.00 91.94 100 ILE A O 1
ATOM 786 N N . GLU A 1 101 ? -5.647 -5.239 2.368 1.00 90.06 101 GLU A N 1
ATOM 787 C CA . GLU A 1 101 ? -6.971 -5.845 2.241 1.00 90.06 101 GLU A CA 1
ATOM 788 C C . GLU A 1 101 ? -7.773 -5.851 3.551 1.00 90.06 101 GLU A C 1
ATOM 790 O O . GLU A 1 101 ? -8.988 -5.683 3.514 1.00 90.06 101 GLU A O 1
ATOM 795 N N . VAL A 1 102 ? -7.115 -6.064 4.697 1.00 90.06 102 VAL A N 1
ATOM 796 C CA . VAL A 1 102 ? -7.797 -6.240 5.995 1.00 90.06 102 VAL A CA 1
ATOM 797 C C . VAL A 1 102 ? -7.734 -5.011 6.905 1.00 90.06 102 VAL A C 1
ATOM 799 O O . VAL A 1 102 ? -8.397 -4.991 7.944 1.00 90.06 102 VAL A O 1
ATOM 802 N N . CYS A 1 103 ? -6.917 -4.006 6.574 1.00 89.06 103 CYS A N 1
ATOM 803 C CA . CYS A 1 103 ? -6.772 -2.813 7.398 1.00 89.06 103 CYS A CA 1
ATOM 804 C C . CYS A 1 103 ? -8.048 -1.969 7.363 1.00 89.06 103 CYS A C 1
ATOM 806 O O . CYS A 1 103 ? -8.553 -1.635 6.299 1.00 89.06 103 CYS A O 1
ATOM 808 N N . ARG A 1 104 ? -8.532 -1.585 8.546 1.00 85.62 104 ARG A N 1
ATOM 809 C CA . ARG A 1 104 ? -9.701 -0.704 8.709 1.00 85.62 104 ARG A CA 1
ATOM 810 C C . ARG A 1 104 ? -9.333 0.745 9.028 1.00 85.62 104 ARG A C 1
ATOM 812 O O . ARG A 1 104 ? -10.185 1.618 8.993 1.00 85.62 104 ARG A O 1
ATOM 819 N N . SER A 1 105 ? -8.068 1.004 9.359 1.00 88.19 105 SER A N 1
ATOM 820 C CA . SER A 1 105 ? -7.577 2.360 9.615 1.00 88.19 105 SER A CA 1
ATOM 821 C C . SER A 1 105 ? -7.340 3.063 8.283 1.00 88.19 105 SER A C 1
ATOM 823 O O . SER A 1 105 ? -6.488 2.632 7.499 1.00 88.19 105 SER A O 1
ATOM 825 N N . GLU A 1 106 ? -8.063 4.155 8.028 1.00 87.06 106 GLU A N 1
ATOM 826 C CA . GLU A 1 106 ? -7.922 4.935 6.793 1.00 87.06 106 GLU A CA 1
ATOM 827 C C . GLU A 1 106 ? -6.487 5.440 6.607 1.00 87.06 106 GLU A C 1
ATOM 829 O O . GLU A 1 106 ? -5.895 5.265 5.541 1.00 87.06 106 GLU A O 1
ATOM 834 N N . LEU A 1 107 ? -5.888 5.997 7.665 1.00 90.31 107 LEU A N 1
ATOM 835 C CA . LEU A 1 107 ? -4.528 6.538 7.633 1.00 90.31 107 LEU A CA 1
ATOM 836 C C . LEU A 1 107 ? -3.494 5.450 7.311 1.00 90.31 107 LEU A C 1
ATOM 838 O O . LEU A 1 107 ? -2.579 5.660 6.512 1.00 90.31 107 LEU A O 1
ATOM 842 N N . THR A 1 108 ? -3.637 4.277 7.928 1.00 92.62 108 THR A N 1
ATOM 843 C CA . THR A 1 108 ? -2.727 3.143 7.724 1.00 92.62 108 THR A CA 1
ATOM 844 C C . THR A 1 108 ? -2.875 2.563 6.321 1.00 92.62 108 THR A C 1
ATOM 846 O O . THR A 1 108 ? -1.875 2.321 5.643 1.00 92.62 108 THR A O 1
ATOM 849 N N . THR A 1 109 ? -4.114 2.407 5.854 1.00 91.19 109 THR A N 1
ATOM 850 C CA . THR A 1 109 ? -4.431 1.941 4.498 1.00 91.19 109 THR A CA 1
ATOM 851 C C . THR A 1 109 ? -3.865 2.891 3.450 1.00 91.19 109 THR A C 1
ATOM 853 O O . THR A 1 109 ? -3.179 2.460 2.519 1.00 91.19 109 THR A O 1
ATOM 856 N N . PHE A 1 110 ? -4.073 4.195 3.641 1.00 89.62 110 PHE A N 1
ATOM 857 C CA . PHE A 1 110 ? -3.507 5.240 2.798 1.00 89.62 110 PHE A CA 1
ATOM 858 C C . PHE A 1 110 ? -1.980 5.144 2.739 1.00 89.62 110 PHE A C 1
ATOM 860 O O . PHE A 1 110 ? -1.397 5.104 1.654 1.00 89.62 110 PHE A O 1
ATOM 867 N N . PHE A 1 111 ? -1.320 5.030 3.895 1.00 92.38 111 PHE A N 1
ATOM 868 C CA . PHE A 1 111 ? 0.130 4.886 3.957 1.00 92.38 111 PHE A CA 1
ATOM 869 C C . PHE A 1 111 ? 0.629 3.644 3.202 1.00 92.38 111 PHE A C 1
ATOM 871 O O . PHE A 1 111 ? 1.584 3.745 2.429 1.00 92.38 111 PHE A O 1
ATOM 878 N N . PHE A 1 112 ? -0.015 2.487 3.369 1.00 93.69 112 PHE A N 1
ATOM 879 C CA . PHE A 1 112 ? 0.368 1.273 2.647 1.00 93.69 112 PHE A CA 1
ATOM 880 C C . PHE A 1 112 ? 0.179 1.390 1.137 1.00 93.69 112 PHE A C 1
ATOM 882 O O . PHE A 1 112 ? 1.057 0.965 0.384 1.00 93.69 112 PHE A O 1
ATOM 889 N N . CYS A 1 113 ? -0.913 2.001 0.680 1.00 91.69 113 CYS A N 1
ATOM 890 C CA . CYS A 1 113 ? -1.144 2.221 -0.746 1.00 91.69 113 CYS A CA 1
ATOM 891 C C . CYS A 1 113 ? -0.103 3.178 -1.328 1.00 91.69 113 CYS A C 1
ATOM 893 O O . CYS A 1 113 ? 0.494 2.890 -2.365 1.00 91.69 113 CYS A O 1
ATOM 895 N N . ARG A 1 114 ? 0.222 4.256 -0.609 1.00 90.88 114 ARG A N 1
ATOM 896 C CA . ARG A 1 114 ? 1.297 5.178 -0.986 1.00 90.88 114 ARG A CA 1
ATOM 897 C C . ARG A 1 114 ? 2.662 4.489 -1.037 1.00 90.88 114 ARG A C 1
ATOM 899 O O . ARG A 1 114 ? 3.439 4.727 -1.963 1.00 90.88 114 ARG A O 1
ATOM 906 N N . LEU A 1 115 ? 2.957 3.614 -0.076 1.00 91.75 115 LEU A N 1
ATOM 907 C CA . LEU A 1 115 ? 4.181 2.814 -0.055 1.00 91.75 115 LEU A CA 1
ATOM 908 C C . LEU A 1 115 ? 4.244 1.859 -1.257 1.00 91.75 115 LEU A C 1
ATOM 910 O O . LEU A 1 115 ? 5.284 1.759 -1.909 1.00 91.75 115 LEU A O 1
ATOM 914 N N . LEU A 1 116 ? 3.139 1.178 -1.572 1.00 92.31 116 LEU A N 1
ATOM 915 C CA . LEU A 1 116 ? 3.031 0.263 -2.708 1.00 92.31 116 LEU A CA 1
ATOM 916 C C . LEU A 1 116 ? 3.172 1.006 -4.043 1.00 92.31 116 LEU A C 1
ATOM 918 O O . LEU A 1 116 ? 3.908 0.564 -4.926 1.00 92.31 116 LEU A O 1
ATOM 922 N N . LEU A 1 117 ? 2.536 2.170 -4.175 1.00 90.75 117 LEU A N 1
ATOM 923 C CA . LEU A 1 117 ? 2.707 3.058 -5.319 1.00 90.75 117 LEU A CA 1
ATOM 924 C C . LEU A 1 117 ? 4.175 3.470 -5.481 1.00 90.75 117 LEU A C 1
ATOM 926 O O . LEU A 1 117 ? 4.724 3.389 -6.582 1.00 90.75 117 LEU A O 1
ATOM 930 N N . GLY A 1 118 ? 4.835 3.851 -4.385 1.00 90.00 118 GLY A N 1
ATOM 931 C CA . GLY A 1 118 ? 6.266 4.146 -4.356 1.00 90.00 118 GLY A CA 1
ATOM 932 C C . GLY A 1 118 ? 7.116 2.953 -4.795 1.00 90.00 118 GLY A C 1
ATOM 933 O O . GLY A 1 118 ? 7.997 3.098 -5.642 1.00 90.00 118 GLY A O 1
ATOM 934 N N . PHE A 1 119 ? 6.805 1.749 -4.312 1.00 90.19 119 PHE A N 1
ATOM 935 C CA . PHE A 1 119 ? 7.462 0.518 -4.745 1.00 90.19 119 PHE A CA 1
ATOM 936 C C . PHE A 1 119 ? 7.311 0.288 -6.251 1.00 90.19 119 PHE A C 1
ATOM 938 O O . PHE A 1 119 ? 8.275 -0.092 -6.910 1.00 90.19 119 PHE A O 1
ATOM 945 N N . ILE A 1 120 ? 6.147 0.550 -6.834 1.00 90.00 120 ILE A N 1
ATOM 946 C CA . ILE A 1 120 ? 5.946 0.353 -8.271 1.00 90.00 120 ILE A CA 1
ATOM 947 C C . ILE A 1 120 ? 6.672 1.432 -9.090 1.00 90.00 120 ILE A C 1
ATOM 949 O O . ILE A 1 120 ? 7.291 1.120 -10.109 1.00 90.00 120 ILE A O 1
ATOM 953 N N . THR A 1 121 ? 6.625 2.691 -8.658 1.00 88.50 121 THR A N 1
ATOM 954 C CA . THR A 1 121 ? 7.002 3.851 -9.490 1.00 88.50 121 THR A CA 1
ATOM 955 C C . THR A 1 121 ? 8.426 4.356 -9.262 1.00 88.50 121 THR A C 1
ATOM 957 O O . THR A 1 121 ? 9.044 4.872 -10.190 1.00 88.50 121 THR A O 1
ATOM 960 N N . CYS A 1 122 ? 9.008 4.168 -8.074 1.00 88.38 122 CYS A N 1
ATOM 961 C CA . CYS A 1 122 ? 10.380 4.586 -7.763 1.00 88.38 122 CYS A CA 1
ATOM 962 C C . CYS A 1 122 ? 11.405 3.561 -8.277 1.00 88.38 122 CYS A C 1
ATOM 964 O O . CYS A 1 122 ? 12.165 2.964 -7.511 1.00 88.38 122 CYS A O 1
ATOM 966 N N . CYS A 1 123 ? 11.399 3.309 -9.585 1.00 85.75 123 CYS A N 1
ATOM 967 C CA . CYS A 1 123 ? 12.389 2.509 -10.301 1.00 85.75 123 CYS A CA 1
ATOM 968 C C . CYS A 1 123 ? 12.339 2.808 -11.811 1.00 85.75 123 CYS A C 1
ATOM 970 O O . CYS A 1 123 ? 11.476 3.543 -12.283 1.00 85.75 123 CYS A O 1
ATOM 972 N N . LYS A 1 124 ? 13.279 2.252 -12.587 1.00 87.50 124 LYS A N 1
ATOM 973 C CA . LYS A 1 124 ? 13.247 2.364 -14.056 1.00 87.50 124 LYS A CA 1
ATOM 974 C C . LYS A 1 124 ? 11.999 1.657 -14.621 1.00 87.50 124 LYS A C 1
ATOM 976 O O . LYS A 1 124 ? 11.604 0.638 -14.050 1.00 87.50 124 LYS A O 1
ATOM 981 N N . PRO A 1 125 ? 11.440 2.095 -15.768 1.00 87.88 125 PRO A N 1
ATOM 982 C CA . PRO A 1 125 ? 10.217 1.517 -16.341 1.00 87.88 125 PRO A CA 1
ATOM 983 C C . PRO A 1 125 ? 10.243 -0.011 -16.499 1.00 87.88 125 PRO A C 1
ATOM 985 O O . PRO A 1 125 ? 9.275 -0.684 -16.156 1.00 87.88 125 PRO A O 1
ATOM 988 N N . SER A 1 126 ? 11.374 -0.583 -16.924 1.00 87.31 126 SER A N 1
ATOM 989 C CA . SER A 1 126 ? 11.534 -2.040 -17.051 1.00 87.31 126 SER A CA 1
ATOM 990 C C . SER A 1 126 ? 11.381 -2.780 -15.717 1.00 87.31 126 SER A C 1
ATOM 992 O O . SER A 1 126 ? 10.741 -3.827 -15.658 1.00 87.31 126 SER A O 1
ATOM 994 N N . VAL A 1 127 ? 11.918 -2.225 -14.627 1.00 88.00 127 VAL A N 1
ATOM 995 C CA . VAL A 1 127 ? 11.777 -2.783 -13.272 1.00 88.00 127 VAL A CA 1
ATOM 996 C C . VAL A 1 127 ? 10.357 -2.579 -12.751 1.00 88.00 127 VAL A C 1
ATOM 998 O O . VAL A 1 127 ? 9.826 -3.469 -12.089 1.00 88.00 127 VAL A O 1
ATOM 1001 N N . SER A 1 128 ? 9.725 -1.451 -13.083 1.00 88.94 128 SER A N 1
ATOM 1002 C CA . SER A 1 128 ? 8.332 -1.176 -12.720 1.00 88.94 128 SER A CA 1
ATOM 1003 C C . SER A 1 128 ? 7.397 -2.233 -13.304 1.00 88.94 128 SER A C 1
ATOM 1005 O O . SER A 1 128 ? 6.635 -2.842 -12.558 1.00 88.94 128 SER A O 1
ATOM 1007 N N . LEU A 1 129 ? 7.542 -2.557 -14.595 1.00 88.75 129 LEU A N 1
ATOM 1008 C CA . LEU A 1 129 ? 6.771 -3.619 -15.253 1.00 88.75 129 LEU A CA 1
ATOM 1009 C C . LEU A 1 129 ? 6.979 -4.988 -14.593 1.00 88.75 129 LEU A C 1
ATOM 1011 O O . LEU A 1 129 ? 6.020 -5.733 -14.395 1.00 88.75 129 LEU A O 1
ATOM 1015 N N . ILE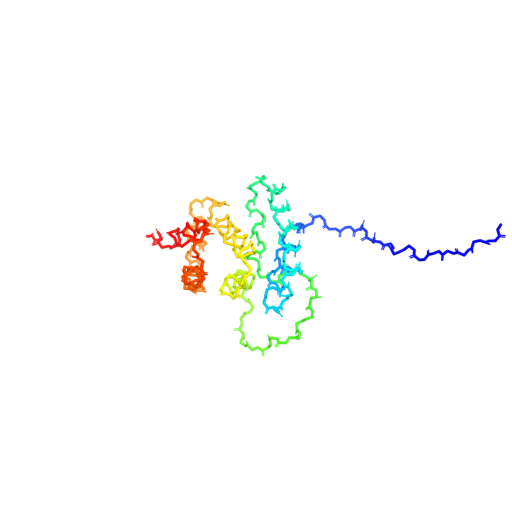 A 1 130 ? 8.216 -5.321 -14.204 1.00 88.38 130 ILE A N 1
ATOM 1016 C CA . ILE A 1 130 ? 8.506 -6.566 -13.475 1.00 88.38 130 ILE A CA 1
ATOM 1017 C C . ILE A 1 130 ? 7.783 -6.579 -12.120 1.00 88.38 130 ILE A C 1
ATOM 1019 O O . ILE A 1 130 ? 7.160 -7.583 -11.776 1.00 88.38 130 ILE A O 1
ATOM 1023 N N . ARG A 1 131 ? 7.831 -5.474 -11.362 1.00 89.44 131 ARG A N 1
ATOM 1024 C CA . ARG A 1 131 ? 7.142 -5.343 -10.066 1.00 89.44 131 ARG A CA 1
ATOM 1025 C C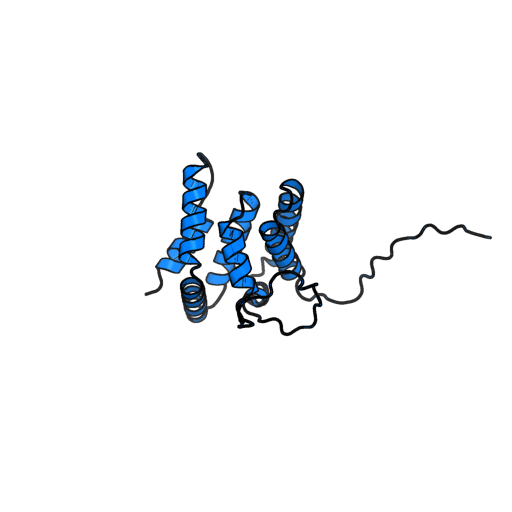 . ARG A 1 131 ? 5.625 -5.447 -10.222 1.00 89.44 131 ARG A C 1
ATOM 1027 O O . ARG A 1 131 ? 5.007 -6.195 -9.473 1.00 89.44 131 ARG A O 1
ATOM 1034 N N . GLN A 1 132 ? 5.043 -4.782 -11.219 1.00 89.31 132 GLN A N 1
ATOM 1035 C CA . GLN A 1 132 ? 3.607 -4.854 -11.513 1.00 89.31 132 GLN A CA 1
ATOM 1036 C C . GLN A 1 132 ? 3.179 -6.287 -11.846 1.00 89.31 132 GLN A C 1
ATOM 1038 O O . GLN A 1 132 ? 2.282 -6.822 -11.201 1.00 89.31 132 GLN A O 1
ATOM 1043 N N . ARG A 1 133 ? 3.878 -6.965 -12.771 1.00 88.62 133 ARG A N 1
ATOM 1044 C CA . ARG A 1 133 ? 3.603 -8.376 -13.108 1.00 88.62 133 ARG A CA 1
ATOM 1045 C C . ARG A 1 133 ? 3.722 -9.295 -11.894 1.00 88.62 133 ARG A C 1
ATOM 1047 O O . ARG A 1 133 ? 2.956 -10.248 -11.776 1.00 88.62 133 ARG A O 1
ATOM 1054 N N . ARG A 1 134 ? 4.674 -9.026 -10.997 1.00 88.56 134 ARG A N 1
ATOM 1055 C CA . ARG A 1 134 ? 4.833 -9.778 -9.747 1.00 88.56 134 ARG A CA 1
ATOM 1056 C C . ARG A 1 134 ? 3.629 -9.588 -8.828 1.00 88.56 134 ARG A C 1
ATOM 1058 O O . ARG A 1 134 ? 3.088 -10.580 -8.368 1.00 88.56 134 ARG A O 1
ATOM 1065 N N . ILE A 1 135 ? 3.166 -8.354 -8.637 1.00 90.06 135 ILE A N 1
ATOM 1066 C CA . ILE A 1 135 ? 1.982 -8.059 -7.817 1.00 90.06 135 ILE A CA 1
ATOM 1067 C C . ILE A 1 135 ? 0.719 -8.708 -8.403 1.00 90.06 135 ILE A C 1
ATOM 1069 O O . ILE A 1 135 ? -0.045 -9.310 -7.655 1.00 90.06 135 ILE A O 1
ATOM 1073 N N . ILE A 1 136 ? 0.531 -8.662 -9.727 1.00 88.12 136 ILE A N 1
ATOM 1074 C CA . ILE A 1 136 ? -0.598 -9.329 -10.404 1.00 88.12 136 ILE A CA 1
ATOM 1075 C C . ILE A 1 136 ? -0.592 -10.838 -10.119 1.00 88.12 136 ILE A C 1
ATOM 1077 O O . ILE A 1 136 ? -1.624 -11.406 -9.782 1.00 88.12 136 ILE A O 1
ATOM 1081 N N . ARG A 1 137 ? 0.574 -11.496 -10.200 1.00 88.31 137 ARG A N 1
ATOM 1082 C CA . ARG A 1 137 ? 0.710 -12.935 -9.890 1.00 88.31 137 ARG A CA 1
ATOM 1083 C C . ARG A 1 137 ? 0.424 -13.276 -8.427 1.00 88.31 137 ARG A C 1
ATOM 1085 O O . ARG A 1 137 ? 0.077 -14.415 -8.144 1.00 88.31 137 ARG A O 1
ATOM 1092 N N . LEU A 1 138 ? 0.598 -12.315 -7.523 1.00 87.50 138 LEU A N 1
ATOM 1093 C CA . LEU A 1 138 ? 0.298 -12.447 -6.095 1.00 87.50 138 LEU A CA 1
ATOM 1094 C C . LEU A 1 138 ? -1.152 -12.071 -5.758 1.00 87.50 138 LEU A C 1
ATOM 1096 O O . LEU A 1 138 ? -1.463 -11.868 -4.590 1.00 87.50 138 LEU A O 1
ATOM 1100 N N . ASP A 1 139 ? -2.017 -11.932 -6.764 1.00 86.06 139 ASP A N 1
ATOM 1101 C CA . ASP A 1 139 ? -3.409 -11.504 -6.609 1.00 86.06 139 ASP A CA 1
ATOM 1102 C C . ASP A 1 139 ? -3.577 -10.099 -5.992 1.00 86.06 139 ASP A C 1
ATOM 1104 O O . ASP A 1 139 ? -4.646 -9.709 -5.519 1.00 86.06 139 ASP A O 1
ATOM 1108 N N . GLY A 1 140 ? -2.520 -9.278 -6.033 1.00 84.38 140 GLY A N 1
ATOM 1109 C CA . GLY A 1 140 ? -2.516 -7.959 -5.402 1.00 84.38 140 GLY A CA 1
ATOM 1110 C C . GLY A 1 140 ? -3.500 -6.972 -6.031 1.00 84.38 140 GLY A C 1
ATOM 1111 O O . GLY A 1 140 ? -3.983 -6.068 -5.350 1.00 84.38 140 GLY A O 1
ATOM 1112 N N . THR A 1 141 ? -3.857 -7.170 -7.305 1.00 87.56 141 THR A N 1
ATOM 1113 C CA . THR A 1 141 ? -4.927 -6.410 -7.964 1.00 87.56 141 THR A CA 1
ATOM 1114 C C . THR A 1 141 ? -6.270 -6.646 -7.284 1.00 87.56 141 THR A C 1
ATOM 1116 O O . THR A 1 141 ? -6.966 -5.680 -6.987 1.00 87.56 141 THR A O 1
ATOM 1119 N N . ASN A 1 142 ? -6.606 -7.894 -6.954 1.00 87.94 142 ASN A N 1
ATOM 1120 C CA . ASN A 1 142 ? -7.857 -8.211 -6.271 1.00 87.94 142 ASN A CA 1
ATOM 1121 C C . ASN A 1 142 ? -7.858 -7.732 -4.818 1.00 87.94 142 ASN A C 1
ATOM 1123 O O . ASN A 1 142 ? -8.898 -7.281 -4.342 1.00 87.94 142 ASN A O 1
ATOM 1127 N N . SER A 1 143 ? -6.723 -7.780 -4.111 1.00 86.75 143 SER A N 1
ATOM 1128 C CA . SER A 1 143 ? -6.617 -7.170 -2.775 1.00 86.75 143 SER A CA 1
ATOM 1129 C C . SER A 1 143 ? -6.860 -5.656 -2.822 1.00 86.75 143 SER A C 1
ATOM 1131 O O . SER A 1 143 ? -7.620 -5.139 -2.005 1.00 86.75 143 SER A O 1
ATOM 1133 N N . LEU A 1 144 ? -6.302 -4.947 -3.812 1.00 87.00 144 LEU A N 1
ATOM 1134 C CA . LEU A 1 144 ? -6.542 -3.509 -3.977 1.00 87.00 144 LEU A CA 1
ATOM 1135 C C . LEU A 1 144 ? -7.975 -3.184 -4.414 1.00 87.00 144 LEU A C 1
ATOM 1137 O O . LEU A 1 144 ? -8.539 -2.221 -3.905 1.00 87.00 144 LEU A O 1
ATOM 1141 N N . ILE A 1 145 ? -8.593 -3.988 -5.288 1.00 88.00 145 ILE A N 1
ATOM 1142 C CA . ILE A 1 145 ? -10.015 -3.833 -5.642 1.00 88.00 145 ILE A CA 1
ATOM 1143 C C . ILE A 1 145 ? -10.893 -4.011 -4.404 1.00 88.00 145 ILE A C 1
ATOM 1145 O O . ILE A 1 145 ? -11.779 -3.197 -4.170 1.00 88.00 145 ILE A O 1
ATOM 1149 N N . ARG A 1 146 ? -10.652 -5.046 -3.592 1.00 87.50 146 ARG A N 1
ATOM 1150 C CA . ARG A 1 146 ? -11.444 -5.302 -2.379 1.00 87.50 146 ARG A CA 1
ATOM 1151 C C . ARG A 1 146 ? -11.291 -4.184 -1.351 1.00 87.50 146 ARG A C 1
ATOM 1153 O O . ARG A 1 146 ? -12.299 -3.717 -0.830 1.00 87.50 146 ARG A O 1
ATOM 1160 N N . CYS A 1 147 ? -10.066 -3.705 -1.141 1.00 84.56 147 CYS A N 1
ATOM 1161 C CA . CYS A 1 147 ? -9.789 -2.530 -0.315 1.00 84.56 147 CYS A CA 1
ATOM 1162 C C . CYS A 1 147 ? -10.549 -1.294 -0.829 1.00 84.56 147 CYS A C 1
ATOM 1164 O O . CYS A 1 147 ? -11.289 -0.660 -0.082 1.00 84.56 147 CYS A O 1
ATOM 1166 N N . PHE A 1 148 ? -10.448 -1.005 -2.129 1.00 84.88 148 PHE A N 1
ATOM 1167 C CA . PHE A 1 148 ? -11.126 0.125 -2.763 1.00 84.88 148 PHE A CA 1
ATOM 1168 C C . PHE A 1 148 ? -12.654 0.039 -2.655 1.00 84.88 148 PHE A C 1
ATOM 1170 O O . PHE A 1 148 ? -13.304 1.034 -2.343 1.00 84.88 148 PHE A O 1
ATOM 1177 N N . MET A 1 149 ? -13.233 -1.147 -2.865 1.00 84.44 149 MET A N 1
ATOM 1178 C CA . MET A 1 149 ? -14.673 -1.369 -2.722 1.00 84.44 149 MET A CA 1
ATOM 1179 C C . MET A 1 149 ? -15.132 -1.141 -1.281 1.00 84.44 149 MET A C 1
ATOM 1181 O O . MET A 1 149 ? -16.104 -0.418 -1.096 1.00 84.44 149 MET A O 1
ATOM 1185 N N . SER A 1 150 ? -14.409 -1.672 -0.284 1.00 81.06 150 SER A N 1
ATOM 1186 C CA . SER A 1 150 ? -14.692 -1.423 1.142 1.00 81.06 150 SER A CA 1
ATOM 1187 C C . SER A 1 150 ? -14.699 0.074 1.447 1.00 81.06 150 SER A C 1
ATOM 1189 O O . SER A 1 150 ? -15.620 0.589 2.078 1.00 81.06 150 SER A O 1
ATOM 1191 N N . PHE A 1 151 ? -13.706 0.790 0.918 1.00 77.56 151 PHE A N 1
ATOM 1192 C CA . PHE A 1 151 ? -13.543 2.222 1.130 1.00 77.56 151 PHE A CA 1
ATOM 1193 C C . PHE A 1 151 ? -14.688 3.047 0.520 1.00 77.56 151 PHE A C 1
ATOM 1195 O O . PHE A 1 151 ? -15.175 3.986 1.148 1.00 77.56 151 PHE A O 1
ATOM 1202 N N . ILE A 1 152 ? -15.155 2.686 -0.682 1.00 78.25 152 ILE A N 1
ATOM 1203 C CA . ILE A 1 152 ? -16.309 3.333 -1.333 1.00 78.25 152 ILE A CA 1
ATOM 1204 C C . ILE A 1 152 ? -17.612 3.031 -0.595 1.00 78.25 152 ILE A C 1
ATOM 1206 O O . ILE A 1 152 ? -18.480 3.896 -0.510 1.00 78.25 152 ILE A O 1
ATOM 1210 N N . THR A 1 153 ? -17.780 1.810 -0.086 1.00 76.31 153 THR A N 1
ATOM 1211 C CA . THR A 1 153 ? -19.007 1.436 0.623 1.00 76.31 153 THR A CA 1
ATOM 1212 C C . THR A 1 153 ? -19.126 2.086 1.999 1.00 76.31 153 THR A C 1
ATOM 1214 O O . THR A 1 153 ? -20.245 2.297 2.458 1.00 76.31 153 THR A O 1
ATOM 1217 N N . GLU A 1 154 ? -18.004 2.406 2.651 1.00 68.88 154 GLU A N 1
ATOM 1218 C CA . GLU A 1 154 ? -17.982 2.888 4.039 1.00 68.88 154 GLU A CA 1
ATOM 1219 C C . GLU A 1 154 ? -17.763 4.408 4.182 1.00 68.88 154 GLU A C 1
ATOM 1221 O O . GLU A 1 154 ? -18.138 4.964 5.213 1.00 68.88 154 GLU A O 1
ATOM 1226 N N . SER A 1 155 ? -17.211 5.113 3.181 1.00 56.22 155 SER A N 1
ATOM 1227 C CA . SER A 1 155 ? -16.810 6.525 3.333 1.00 56.22 155 SER A CA 1
ATOM 1228 C C . SER A 1 155 ? -17.446 7.484 2.310 1.00 56.22 155 SER A C 1
ATOM 1230 O O . SER A 1 155 ? -17.460 7.236 1.106 1.00 56.22 155 SER A O 1
ATOM 1232 N N . VAL A 1 156 ? -17.952 8.632 2.790 1.00 51.78 156 VAL A N 1
ATOM 1233 C CA . VAL A 1 156 ? -18.507 9.725 1.955 1.00 51.78 156 VAL A CA 1
ATOM 1234 C C . VAL A 1 156 ? -17.431 10.760 1.580 1.00 51.78 156 VAL A C 1
ATOM 1236 O O . VAL A 1 156 ? -17.582 11.475 0.590 1.00 51.78 156 VAL A O 1
ATOM 1239 N N . HIS A 1 157 ? -16.310 10.833 2.309 1.00 51.66 157 HIS A N 1
ATOM 1240 C CA . HIS A 1 157 ? -15.303 11.888 2.142 1.00 51.66 157 HIS A CA 1
ATOM 1241 C C . HIS A 1 157 ? -13.868 11.405 2.420 1.00 51.66 157 HIS A C 1
ATOM 1243 O O . HIS A 1 157 ? -13.375 11.597 3.525 1.00 51.66 157 HIS A O 1
ATOM 1249 N N . CYS A 1 158 ? -13.154 10.857 1.423 1.00 52.06 158 CYS A N 1
ATOM 1250 C CA . CYS A 1 158 ? -11.681 10.856 1.445 1.00 52.06 158 CYS A CA 1
ATOM 1251 C C . CYS A 1 158 ? -11.021 10.602 0.071 1.00 52.06 158 CYS A C 1
ATOM 1253 O O . CYS A 1 158 ? -11.614 10.046 -0.854 1.00 52.06 158 CYS A O 1
ATOM 1255 N N . SER A 1 159 ? -9.758 11.025 -0.052 1.00 60.78 159 SER A N 1
ATOM 1256 C CA . SER A 1 159 ? -8.919 10.966 -1.259 1.00 60.78 159 SER A CA 1
ATOM 1257 C C . SER A 1 159 ? -8.404 9.540 -1.528 1.00 60.78 159 SER A C 1
ATOM 1259 O O . SER A 1 159 ? -7.323 9.154 -1.082 1.00 60.78 159 SER A O 1
ATOM 1261 N N . CYS A 1 160 ? -9.135 8.768 -2.333 1.00 71.88 160 CYS A N 1
ATOM 1262 C CA . CYS A 1 160 ? -8.739 7.434 -2.810 1.00 71.88 160 CYS A CA 1
ATOM 1263 C C . CYS A 1 160 ? -7.687 7.452 -3.943 1.00 71.88 160 CYS A C 1
ATOM 1265 O O . CYS A 1 160 ? -7.454 6.427 -4.583 1.00 71.88 160 CYS A O 1
ATOM 1267 N N . ILE A 1 161 ? -7.041 8.597 -4.205 1.00 79.12 161 ILE A N 1
ATOM 1268 C CA . ILE A 1 161 ? -6.155 8.795 -5.363 1.00 79.12 161 ILE A CA 1
ATOM 1269 C C . ILE A 1 161 ? -4.983 7.812 -5.355 1.00 79.12 161 ILE A C 1
ATOM 1271 O O . ILE A 1 161 ? -4.708 7.220 -6.390 1.00 79.12 161 ILE A O 1
ATOM 1275 N N . ASP A 1 162 ? -4.315 7.587 -4.220 1.00 78.44 162 ASP A N 1
ATOM 1276 C CA . ASP A 1 162 ? -3.168 6.667 -4.172 1.00 78.44 162 ASP A CA 1
ATOM 1277 C C . ASP A 1 162 ? -3.593 5.210 -4.413 1.00 78.44 162 ASP A C 1
ATOM 1279 O O . ASP A 1 162 ? -2.929 4.500 -5.165 1.00 78.44 162 ASP A O 1
ATOM 1283 N N . MET A 1 163 ? -4.739 4.786 -3.863 1.00 80.88 163 MET A N 1
ATOM 1284 C CA . MET A 1 163 ? -5.338 3.472 -4.142 1.00 80.88 163 MET A CA 1
ATOM 1285 C C . MET A 1 163 ? -5.696 3.318 -5.622 1.00 80.88 163 MET A C 1
ATOM 1287 O O . MET A 1 163 ? -5.315 2.333 -6.256 1.00 80.88 163 MET A O 1
ATOM 1291 N N . LEU A 1 164 ? -6.391 4.309 -6.184 1.00 83.00 164 LEU A N 1
ATOM 1292 C CA . LEU A 1 164 ? -6.806 4.327 -7.583 1.00 83.00 164 LEU A CA 1
ATOM 1293 C C . LEU A 1 164 ? -5.591 4.347 -8.518 1.00 83.00 164 LEU A C 1
ATOM 1295 O O . LEU A 1 164 ? -5.551 3.596 -9.484 1.00 83.00 164 LEU A O 1
ATOM 1299 N N . CYS A 1 165 ? -4.563 5.133 -8.205 1.00 82.88 165 CYS A N 1
ATOM 1300 C CA . CYS A 1 165 ? -3.302 5.160 -8.938 1.00 82.88 165 CYS A CA 1
ATOM 1301 C C . CYS A 1 165 ? -2.581 3.812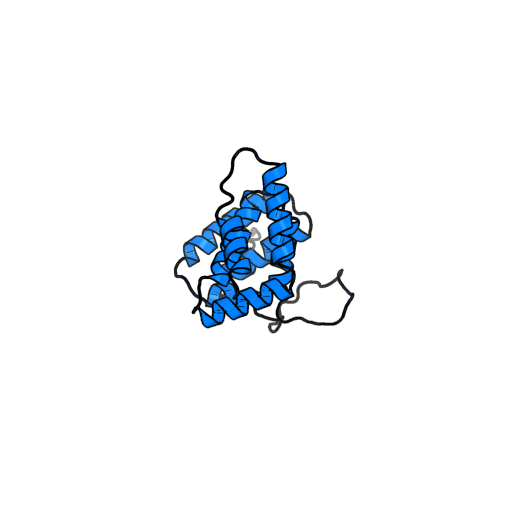 -8.869 1.00 82.88 165 CYS A C 1
ATOM 1303 O O . CYS A 1 165 ? -2.156 3.308 -9.907 1.00 82.88 165 CYS A O 1
ATOM 1305 N N . SER A 1 166 ? -2.465 3.197 -7.685 1.00 82.25 166 SER A N 1
ATOM 1306 C CA . SER A 1 166 ? -1.901 1.849 -7.551 1.00 82.25 166 SER A CA 1
ATOM 1307 C C . SER A 1 166 ? -2.670 0.839 -8.402 1.00 82.25 166 SER A C 1
ATOM 1309 O O . SER A 1 166 ? -2.048 0.063 -9.128 1.00 82.25 166 SER A O 1
ATOM 1311 N N . LEU A 1 167 ? -4.006 0.879 -8.368 1.00 83.94 167 LEU A N 1
ATOM 1312 C CA . LEU A 1 167 ? -4.864 0.003 -9.160 1.00 83.94 167 LEU A CA 1
ATOM 1313 C C . LEU A 1 167 ? -4.670 0.222 -10.665 1.00 83.94 167 LEU A C 1
ATOM 1315 O O . LEU A 1 167 ? -4.384 -0.728 -11.390 1.00 83.94 167 LEU A O 1
ATOM 1319 N N . LEU A 1 168 ? -4.764 1.467 -11.131 1.00 85.12 168 LEU A N 1
ATOM 1320 C CA . LEU A 1 168 ? -4.605 1.825 -12.539 1.00 85.12 168 LEU A CA 1
ATOM 1321 C C . LEU A 1 168 ? -3.224 1.451 -13.070 1.00 85.12 168 LEU A C 1
ATOM 1323 O O . LEU A 1 168 ? -3.125 0.904 -14.164 1.00 85.12 168 LEU A O 1
ATOM 1327 N N . ILE A 1 169 ? -2.163 1.691 -12.298 1.00 83.81 169 ILE A N 1
ATOM 1328 C CA . ILE A 1 169 ? -0.806 1.325 -12.707 1.00 83.81 169 ILE A CA 1
ATOM 1329 C C . ILE A 1 169 ? -0.673 -0.193 -12.851 1.00 83.81 169 ILE A C 1
ATOM 1331 O O . ILE A 1 169 ? -0.048 -0.652 -13.802 1.00 83.81 169 ILE A O 1
ATOM 1335 N N . MET A 1 170 ? -1.271 -0.983 -11.956 1.00 82.31 170 MET A N 1
ATOM 1336 C CA . MET A 1 170 ? -1.267 -2.441 -12.108 1.00 82.31 170 MET A CA 1
ATOM 1337 C C . MET A 1 170 ? -2.102 -2.914 -13.304 1.00 82.31 170 MET A C 1
ATOM 1339 O O . MET A 1 170 ? -1.713 -3.871 -13.962 1.00 82.31 170 MET A O 1
ATOM 1343 N N . LEU A 1 171 ? -3.225 -2.257 -13.607 1.00 81.19 171 LEU A N 1
ATOM 1344 C CA . LEU A 1 171 ? -4.064 -2.590 -14.766 1.00 81.19 171 LEU A CA 1
ATOM 1345 C C . LEU A 1 171 ? -3.447 -2.142 -16.101 1.00 81.19 171 LEU A C 1
ATOM 1347 O O . LEU A 1 171 ? -3.785 -2.686 -17.148 1.00 81.19 171 LEU A O 1
ATOM 1351 N N . TYR A 1 172 ? -2.526 -1.176 -16.078 1.00 78.19 172 TYR A N 1
ATOM 1352 C CA . TYR A 1 172 ? -1.865 -0.637 -17.268 1.00 78.19 172 TYR A CA 1
ATOM 1353 C C . TYR A 1 172 ? -0.767 -1.556 -17.847 1.00 78.19 172 TYR A C 1
ATOM 1355 O O . TYR A 1 172 ? -0.160 -1.219 -18.864 1.00 78.19 172 TYR A O 1
ATOM 1363 N N . VAL A 1 173 ? -0.506 -2.729 -17.258 1.00 65.19 173 VAL A N 1
ATOM 1364 C CA . VAL A 1 173 ? 0.446 -3.706 -17.816 1.00 65.19 173 VAL A CA 1
ATOM 1365 C C . VAL A 1 173 ? -0.063 -4.219 -19.174 1.00 65.19 173 VAL A C 1
ATOM 1367 O O . VAL A 1 173 ? -0.874 -5.140 -19.228 1.00 65.19 173 VAL A O 1
ATOM 1370 N N . ARG A 1 174 ? 0.433 -3.630 -20.268 1.00 53.44 174 ARG A N 1
ATOM 1371 C CA . ARG A 1 174 ? 0.360 -4.169 -21.637 1.00 53.44 174 ARG A CA 1
ATOM 1372 C C . ARG A 1 174 ? 1.617 -4.970 -21.971 1.00 53.44 174 ARG A C 1
ATOM 1374 O O . ARG A 1 174 ? 2.728 -4.551 -21.567 1.00 53.44 174 ARG A O 1
#

Organism: Acanthocheilonema viteae (NCBI:txid6277)

Foldseek 3Di:
DDDDDDPPPPPPPDDDPQAPLVVLVLVLLVCLVVVHDPVVNVVSLVVNVVSVVVVVVLDLSNCVQQQAQPPDDDDDDPPDDDDDDDSDSRVVVLSLLVSLLRDPHPSNNLSSLLVLLSNLPSDDPVVNLVSLVVCVVSVSLVSLVNSVVVPVVPDPDDDCPSSVSSNVSSVPND

Secondary structure (DSSP, 8-state):
--------------S--S-HHHHHHHHHHHHHHTT--HHHHHHHHHHHHHHHHHTTTT-GGGGGGGG--S-S-------S---S----TTHHHHHHHHHHHH---HHHHHHHHHHHHHHHHSS-HHHHHHHHHHHHHTTHHHHHHHHHHHHHHH-SS--THHHHHHHHHHHT--

pLDDT: mean 74.37, std 22.06, range [27.17, 96.06]

Radius of gyration: 18.42 Å; chains: 1; bounding box: 49×37×71 Å

Sequence (174 aa):
MPKEDSPILAFNNGCDIHNSLSASVIRLIEMVLKGGSEAELYKQTEICIKLYSESIAKNVSSYRFLLKGADRNVSFSTTTFQNINNRSTDEYLVQLLKAIEVCRSELTTFFFCRLLLGFITCCKPSVSLIRQRRIIRLDGTNSLIRCFMSFITESVHCSCIDMLCSLLIMLYVR